Protein AF-A0A832C7V9-F1 (afdb_monomer)

Structure (mmCIF, N/CA/C/O backbone):
data_AF-A0A832C7V9-F1
#
_entry.id   AF-A0A832C7V9-F1
#
loop_
_atom_site.group_PDB
_atom_site.id
_atom_site.type_symbol
_atom_site.label_atom_id
_atom_site.label_alt_id
_atom_site.label_comp_id
_atom_site.label_asym_id
_atom_site.label_entity_id
_atom_site.label_seq_id
_atom_site.pdbx_PDB_ins_code
_atom_site.Cartn_x
_atom_site.Cartn_y
_atom_site.Cartn_z
_atom_site.occupancy
_atom_site.B_iso_or_equiv
_atom_site.auth_seq_id
_atom_site.auth_comp_id
_atom_site.auth_asym_id
_atom_site.auth_atom_id
_atom_site.pdbx_PDB_model_num
ATOM 1 N N . ALA A 1 1 ? 16.072 7.202 6.605 1.00 68.06 1 ALA A N 1
ATOM 2 C CA . ALA A 1 1 ? 15.520 7.061 5.243 1.00 68.06 1 ALA A CA 1
ATOM 3 C C . ALA A 1 1 ? 14.644 5.803 5.208 1.00 68.06 1 ALA A C 1
ATOM 5 O O . ALA A 1 1 ? 14.574 5.141 6.236 1.00 68.06 1 ALA A O 1
ATOM 6 N N . SER A 1 2 ? 13.891 5.534 4.135 1.00 90.75 2 SER A N 1
ATOM 7 C CA . SER A 1 2 ? 13.139 4.272 3.984 1.00 90.75 2 SER A CA 1
ATOM 8 C C . SER A 1 2 ? 13.985 3.232 3.247 1.00 90.75 2 SER A C 1
ATOM 10 O O . SER A 1 2 ? 14.826 3.618 2.436 1.00 90.75 2 SER A O 1
ATOM 12 N N . HIS A 1 3 ? 13.711 1.935 3.450 1.00 93.62 3 HIS A N 1
ATOM 13 C CA . HIS A 1 3 ? 14.397 0.851 2.727 1.00 93.62 3 HIS A CA 1
ATOM 14 C C . HIS A 1 3 ? 14.341 1.043 1.204 1.00 93.62 3 HIS A C 1
ATOM 16 O O . HIS A 1 3 ? 15.342 0.856 0.520 1.00 93.62 3 HIS A O 1
ATOM 22 N N . THR A 1 4 ? 13.208 1.512 0.666 1.00 94.62 4 THR A N 1
ATOM 23 C CA . THR A 1 4 ? 13.064 1.821 -0.766 1.00 94.62 4 THR A CA 1
ATOM 24 C C . THR A 1 4 ? 14.115 2.816 -1.256 1.00 94.62 4 THR A C 1
ATOM 26 O O . THR A 1 4 ? 14.729 2.597 -2.296 1.00 94.62 4 THR A O 1
ATOM 29 N N . ARG A 1 5 ? 14.341 3.909 -0.513 1.00 94.38 5 ARG A N 1
ATOM 30 C CA . ARG A 1 5 ? 15.333 4.918 -0.894 1.00 94.38 5 ARG A CA 1
ATOM 31 C C . ARG A 1 5 ? 16.747 4.349 -0.807 1.00 94.38 5 ARG A C 1
ATOM 33 O O . ARG A 1 5 ? 17.511 4.519 -1.751 1.00 94.38 5 ARG A O 1
ATOM 40 N N . ASP A 1 6 ? 17.056 3.649 0.280 1.00 93.94 6 ASP A N 1
ATOM 41 C CA . ASP A 1 6 ? 18.383 3.070 0.511 1.00 93.94 6 ASP A CA 1
ATOM 42 C C . ASP A 1 6 ? 18.737 2.029 -0.568 1.00 93.94 6 ASP A C 1
ATOM 44 O O . ASP A 1 6 ? 19.879 1.957 -1.021 1.00 93.94 6 ASP A O 1
ATOM 48 N N . ASN A 1 7 ? 17.757 1.248 -1.032 1.00 93.44 7 ASN A N 1
ATOM 49 C CA . ASN A 1 7 ? 17.944 0.266 -2.101 1.00 93.44 7 ASN A CA 1
ATOM 50 C C . ASN A 1 7 ? 18.217 0.932 -3.454 1.00 93.44 7 ASN A C 1
ATOM 52 O O . ASN A 1 7 ? 19.108 0.492 -4.183 1.00 93.44 7 ASN A O 1
ATOM 56 N N . VAL A 1 8 ? 17.506 2.018 -3.771 1.00 93.62 8 VAL A N 1
ATOM 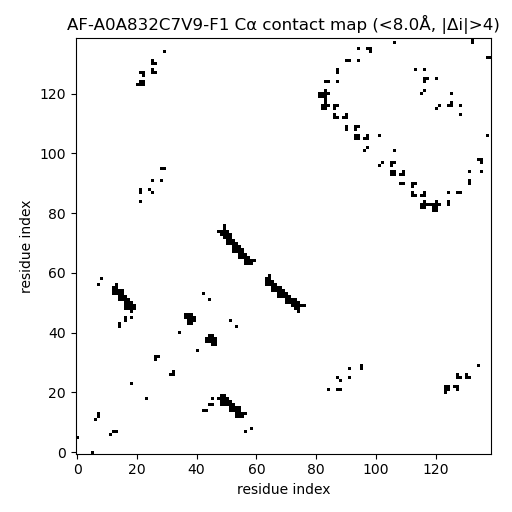57 C CA . VAL A 1 8 ? 17.756 2.811 -4.984 1.00 93.62 8 VAL A CA 1
ATOM 58 C C . VAL A 1 8 ? 19.136 3.475 -4.935 1.00 93.62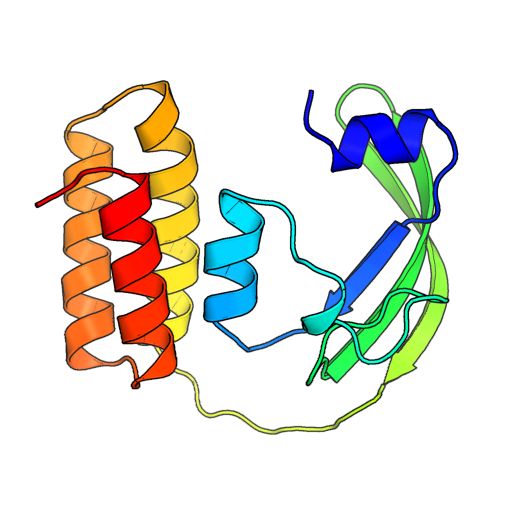 8 VAL A C 1
ATOM 60 O O . VAL A 1 8 ? 19.852 3.452 -5.932 1.00 93.62 8 VAL A O 1
ATOM 63 N N . GLU A 1 9 ? 19.556 4.016 -3.785 1.00 92.88 9 GLU A N 1
ATOM 64 C CA . GLU A 1 9 ? 20.899 4.599 -3.609 1.00 92.88 9 GLU A CA 1
ATOM 65 C C . GLU A 1 9 ? 22.020 3.568 -3.842 1.00 92.88 9 GLU A C 1
ATOM 67 O O . GLU A 1 9 ? 23.092 3.923 -4.330 1.00 92.88 9 GLU A O 1
ATOM 72 N N . LYS A 1 10 ? 21.756 2.285 -3.565 1.00 92.94 10 LYS A N 1
ATOM 73 C CA . LYS A 1 10 ? 22.670 1.159 -3.830 1.00 92.94 10 LYS A CA 1
ATOM 74 C C . LYS A 1 10 ? 22.605 0.618 -5.266 1.00 92.94 10 LYS A C 1
ATOM 76 O O . LYS A 1 10 ? 23.332 -0.319 -5.580 1.00 92.94 10 LYS A O 1
ATOM 81 N N . GLY A 1 11 ? 21.758 1.180 -6.129 1.00 86.94 11 GLY A N 1
ATOM 82 C CA . GLY A 1 11 ? 21.608 0.749 -7.522 1.00 86.94 11 GLY A CA 1
ATOM 83 C C . GLY A 1 11 ? 20.684 -0.454 -7.724 1.00 86.94 11 GLY A C 1
ATOM 84 O O . GLY A 1 11 ? 20.795 -1.135 -8.740 1.00 86.94 11 GLY A O 1
ATOM 85 N N . SER A 1 12 ? 19.782 -0.733 -6.777 1.00 86.50 12 SER A N 1
ATOM 86 C CA . SER A 1 12 ? 18.771 -1.786 -6.948 1.00 86.50 12 SER A CA 1
ATOM 87 C C . SER A 1 12 ? 17.734 -1.392 -8.002 1.00 86.50 12 SER A C 1
ATOM 89 O O . SER A 1 12 ? 17.411 -0.212 -8.160 1.00 86.50 12 SER A O 1
ATOM 91 N N . PHE A 1 13 ? 17.162 -2.391 -8.676 1.00 82.75 13 PHE A N 1
ATOM 92 C CA . PHE A 1 13 ? 16.036 -2.202 -9.590 1.00 82.75 13 PHE A CA 1
ATOM 93 C C . PHE A 1 13 ? 14.809 -1.655 -8.846 1.00 82.75 13 PHE A C 1
ATOM 95 O O . PHE A 1 13 ? 14.545 -2.026 -7.700 1.00 82.75 13 PHE A O 1
ATOM 102 N N . PHE A 1 14 ? 14.038 -0.789 -9.507 1.00 95.75 14 PHE A N 1
ATOM 103 C CA . PHE A 1 14 ? 12.774 -0.278 -8.983 1.00 95.75 14 PHE A CA 1
ATOM 104 C C . PHE A 1 14 ? 11.623 -0.780 -9.847 1.00 95.75 14 PHE A C 1
ATOM 106 O O . PHE A 1 14 ? 11.512 -0.418 -11.020 1.00 95.75 14 PHE A O 1
ATOM 113 N N . VAL A 1 15 ? 10.755 -1.600 -9.256 1.00 97.38 15 VAL A N 1
ATOM 114 C CA . VAL A 1 15 ? 9.580 -2.155 -9.930 1.00 97.38 15 VAL A CA 1
ATOM 115 C C . VAL A 1 15 ? 8.320 -1.693 -9.211 1.00 97.38 15 VAL A C 1
ATOM 117 O O . VAL A 1 15 ? 8.125 -1.977 -8.031 1.00 97.38 15 VAL A O 1
ATOM 120 N N . ALA A 1 16 ? 7.455 -0.978 -9.927 1.00 98.19 16 ALA A N 1
ATOM 121 C CA . ALA A 1 16 ? 6.119 -0.654 -9.452 1.00 98.19 16 ALA A CA 1
ATOM 122 C C . ALA A 1 16 ? 5.169 -1.800 -9.805 1.00 98.19 16 ALA A C 1
ATOM 124 O O . ALA A 1 16 ? 5.075 -2.182 -10.970 1.00 98.19 16 ALA A O 1
ATOM 125 N N . ASN A 1 17 ? 4.452 -2.312 -8.808 1.00 98.50 17 ASN A N 1
ATOM 126 C CA . ASN A 1 17 ? 3.392 -3.299 -8.980 1.00 98.50 17 ASN A CA 1
ATOM 127 C C . ASN A 1 17 ? 2.032 -2.599 -8.865 1.00 98.50 17 ASN A C 1
ATOM 129 O O . ASN A 1 17 ? 1.798 -1.838 -7.925 1.00 98.50 17 ASN A O 1
ATOM 133 N N . ILE A 1 18 ? 1.140 -2.848 -9.822 1.00 98.19 18 ILE A N 1
ATOM 134 C CA . ILE A 1 18 ? -0.226 -2.323 -9.817 1.00 98.19 18 ILE A CA 1
ATOM 135 C C . ILE A 1 18 ? -1.125 -3.378 -9.188 1.00 98.19 18 ILE A C 1
ATOM 137 O O . ILE A 1 18 ? -1.431 -4.388 -9.814 1.00 98.19 18 ILE A O 1
ATOM 141 N N . VAL A 1 19 ? -1.530 -3.148 -7.943 1.00 97.38 19 VAL A N 1
ATOM 142 C CA . VAL A 1 19 ? -2.298 -4.103 -7.134 1.00 97.38 19 VAL A CA 1
ATOM 143 C C . VAL A 1 19 ? -3.588 -3.466 -6.625 1.00 97.38 19 VAL A C 1
ATOM 145 O O . VAL A 1 19 ? -3.663 -2.251 -6.435 1.00 97.38 19 VAL A O 1
ATOM 148 N N . GLN A 1 20 ? -4.606 -4.294 -6.393 1.00 96.12 20 GLN A N 1
ATOM 149 C CA . GLN A 1 20 ? -5.885 -3.877 -5.804 1.00 96.12 20 GLN A CA 1
ATOM 150 C C . GLN A 1 20 ? -6.190 -4.570 -4.468 1.00 96.12 20 GLN A C 1
ATOM 152 O O . GLN A 1 20 ? -7.240 -4.310 -3.878 1.00 96.12 20 GLN A O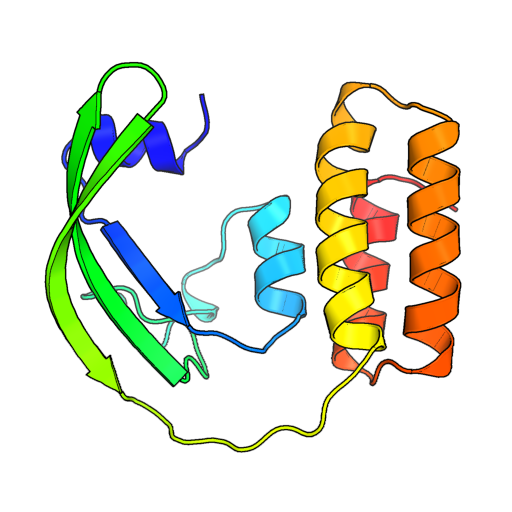 1
ATOM 157 N N . ASP A 1 21 ? -5.292 -5.435 -3.987 1.00 96.88 21 ASP A N 1
ATOM 158 C CA . ASP A 1 21 ? -5.442 -6.112 -2.701 1.00 96.88 21 ASP A CA 1
ATOM 159 C C . ASP A 1 21 ? -5.084 -5.153 -1.546 1.00 96.88 21 ASP A C 1
ATOM 161 O O . ASP A 1 21 ? -3.926 -4.731 -1.435 1.00 96.88 21 ASP A O 1
ATOM 165 N N . PRO A 1 22 ? -6.042 -4.789 -0.668 1.00 98.06 22 PRO A N 1
ATOM 166 C CA . PRO A 1 22 ? -5.772 -3.921 0.477 1.00 98.06 22 PRO A CA 1
ATOM 167 C C . PRO A 1 22 ? -4.775 -4.522 1.482 1.00 98.06 22 PRO A C 1
ATOM 169 O O . PRO A 1 22 ? -4.136 -3.760 2.210 1.00 98.06 22 PRO A O 1
ATOM 172 N N . LEU A 1 23 ? -4.613 -5.851 1.537 1.00 97.50 23 LEU A N 1
ATOM 173 C CA . LEU A 1 23 ? -3.657 -6.493 2.442 1.00 97.50 23 LEU A CA 1
ATOM 174 C C . LEU A 1 23 ? -2.215 -6.196 2.057 1.00 97.50 23 LEU A C 1
ATOM 176 O O . LEU A 1 23 ? -1.410 -5.925 2.945 1.00 97.50 23 LEU A O 1
ATOM 180 N N . ILE A 1 24 ? -1.902 -6.188 0.759 1.00 98.12 24 ILE A N 1
ATOM 181 C CA . ILE A 1 24 ? -0.559 -5.854 0.275 1.00 98.12 24 ILE A CA 1
ATOM 182 C C . ILE A 1 24 ? -0.162 -4.467 0.775 1.00 98.12 24 ILE A C 1
ATOM 184 O O . ILE A 1 24 ? 0.893 -4.325 1.386 1.00 98.12 24 ILE A O 1
ATOM 188 N N . PHE A 1 25 ? -1.043 -3.474 0.611 1.00 98.44 25 PHE A N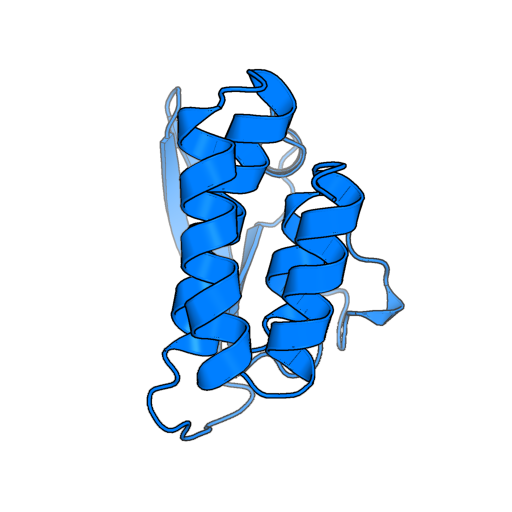 1
ATOM 189 C CA . PHE A 1 25 ? -0.803 -2.120 1.113 1.00 98.44 25 PHE A CA 1
ATOM 190 C C . PHE A 1 25 ? -0.667 -2.072 2.637 1.00 98.44 25 PHE A C 1
ATOM 192 O O . PHE A 1 25 ? 0.205 -1.370 3.147 1.00 98.44 25 PHE A O 1
ATOM 199 N N . ALA A 1 26 ? -1.528 -2.786 3.368 1.00 98.12 26 ALA A N 1
ATOM 200 C CA . ALA A 1 26 ? -1.518 -2.757 4.825 1.00 98.12 26 ALA A CA 1
ATOM 201 C C . ALA A 1 26 ? -0.250 -3.381 5.413 1.00 98.12 26 ALA A C 1
ATOM 203 O O . ALA A 1 26 ? 0.351 -2.785 6.303 1.00 98.12 26 ALA A O 1
ATOM 204 N N . ILE A 1 27 ? 0.184 -4.532 4.896 1.00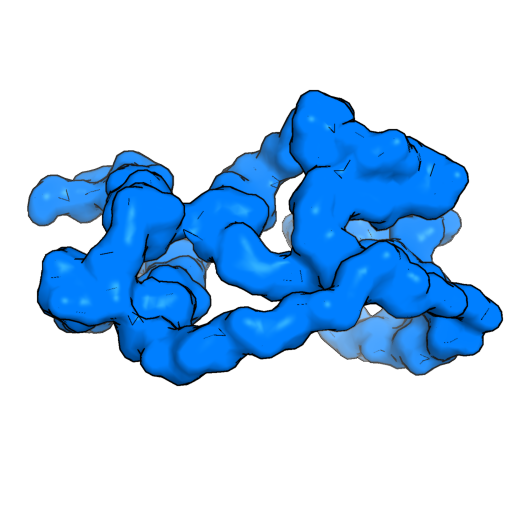 97.69 27 ILE A N 1
ATOM 205 C CA . ILE A 1 27 ? 1.410 -5.200 5.345 1.00 97.69 27 ILE A CA 1
ATOM 206 C C . ILE A 1 27 ? 2.624 -4.357 4.947 1.00 97.69 27 ILE A C 1
ATOM 208 O O . ILE A 1 27 ? 3.398 -3.960 5.817 1.00 97.69 27 ILE A O 1
ATOM 212 N N . SER A 1 28 ? 2.744 -3.985 3.666 1.00 97.50 28 SER A N 1
ATOM 213 C CA . SER A 1 28 ? 3.928 -3.283 3.149 1.00 97.50 28 SER A CA 1
ATOM 214 C C . SER A 1 28 ? 4.122 -1.874 3.723 1.00 97.50 28 SER A C 1
ATOM 216 O O . SER A 1 28 ? 5.180 -1.268 3.558 1.00 97.50 28 SER A O 1
ATOM 218 N N . ALA A 1 29 ? 3.090 -1.292 4.342 1.00 97.31 29 ALA A N 1
ATOM 219 C CA . ALA A 1 29 ? 3.189 0.002 5.012 1.00 97.31 29 ALA A CA 1
ATOM 220 C C . ALA A 1 29 ? 3.937 -0.067 6.354 1.00 97.31 29 AL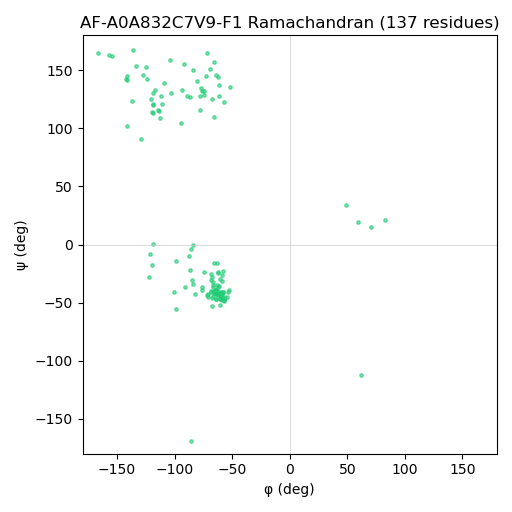A A C 1
ATOM 222 O O . ALA A 1 29 ? 4.445 0.962 6.811 1.00 97.31 29 ALA A O 1
ATOM 223 N N . PHE A 1 30 ? 3.982 -1.241 6.990 1.00 96.25 30 PHE A N 1
ATOM 224 C CA . PHE A 1 30 ? 4.571 -1.425 8.318 1.00 96.25 30 PHE A CA 1
ATOM 225 C C . PHE A 1 30 ? 5.704 -2.451 8.352 1.00 96.25 30 PHE A C 1
ATOM 227 O O . PHE A 1 30 ? 6.593 -2.297 9.187 1.00 96.25 30 PHE A O 1
ATOM 234 N N . ASP A 1 31 ? 5.695 -3.442 7.460 1.00 95.62 31 ASP A N 1
ATOM 235 C CA . ASP A 1 31 ? 6.679 -4.523 7.398 1.00 95.62 31 ASP A CA 1
ATOM 236 C C . ASP A 1 31 ? 7.119 -4.799 5.949 1.00 95.62 31 ASP A C 1
ATOM 238 O O . ASP A 1 31 ? 6.499 -4.340 4.989 1.00 95.62 31 ASP A O 1
ATOM 242 N N . ASP A 1 32 ? 8.190 -5.578 5.789 1.00 95.06 32 ASP A N 1
ATOM 243 C CA . ASP A 1 32 ? 8.626 -6.080 4.485 1.00 95.06 32 ASP A CA 1
ATOM 244 C C . ASP A 1 32 ? 7.781 -7.305 4.071 1.00 95.06 32 ASP A C 1
ATOM 246 O O . ASP A 1 32 ? 7.453 -8.161 4.895 1.00 95.06 32 ASP A O 1
ATOM 250 N N . LEU A 1 33 ? 7.428 -7.403 2.784 1.00 96.38 33 LEU A N 1
ATOM 251 C CA . LEU A 1 33 ? 6.730 -8.572 2.235 1.00 96.38 33 LEU A CA 1
ATOM 252 C C . LEU A 1 33 ? 7.705 -9.748 2.088 1.00 96.38 33 LEU A C 1
ATOM 254 O O . LEU A 1 33 ? 8.784 -9.585 1.515 1.00 96.38 33 LEU A O 1
ATOM 258 N N . GLY A 1 34 ? 7.308 -10.931 2.557 1.00 94.94 34 GLY A N 1
ATOM 259 C CA . GLY A 1 34 ? 8.052 -12.170 2.328 1.00 94.94 34 GLY A CA 1
ATOM 260 C C . GLY A 1 34 ? 7.961 -12.663 0.878 1.00 94.94 34 GLY A C 1
ATOM 261 O O . GLY A 1 34 ? 7.105 -12.224 0.105 1.00 94.94 34 GLY A O 1
ATOM 262 N N . GLU A 1 35 ? 8.841 -13.593 0.497 1.00 96.38 35 GLU A N 1
ATOM 263 C CA . GLU A 1 35 ? 8.888 -14.168 -0.859 1.00 96.38 35 GLU A CA 1
ATOM 264 C C . GLU A 1 35 ? 7.568 -14.843 -1.264 1.00 96.38 35 GLU A C 1
ATOM 266 O O . GLU A 1 35 ? 7.215 -14.881 -2.442 1.00 96.38 35 GLU A O 1
ATOM 271 N N . GLU A 1 36 ? 6.782 -15.318 -0.297 1.00 96.50 36 GLU A N 1
ATOM 272 C CA . GLU A 1 36 ? 5.478 -15.932 -0.517 1.00 96.50 36 GLU A CA 1
ATOM 273 C C . GLU A 1 36 ? 4.440 -14.986 -1.131 1.00 96.50 36 GLU A C 1
ATOM 275 O O . GLU A 1 36 ? 3.424 -15.463 -1.639 1.00 96.50 36 GLU A O 1
ATOM 280 N N . PHE A 1 37 ? 4.673 -13.673 -1.110 1.00 97.25 37 PHE A N 1
ATOM 281 C CA . PHE A 1 37 ? 3.804 -12.681 -1.745 1.00 97.25 37 PHE A CA 1
ATOM 282 C C . PHE A 1 37 ? 4.120 -12.460 -3.227 1.00 97.25 37 PHE A C 1
ATOM 284 O O . PHE A 1 37 ? 3.395 -11.719 -3.888 1.00 97.25 37 PHE A O 1
ATOM 291 N N . PHE A 1 38 ? 5.160 -13.095 -3.768 1.00 97.69 38 PHE A N 1
ATOM 292 C CA . PHE A 1 38 ? 5.623 -12.869 -5.132 1.00 97.69 38 PHE A CA 1
ATOM 293 C C . PHE A 1 38 ? 5.314 -14.066 -6.048 1.00 97.69 38 PHE A C 1
ATOM 295 O O . PHE A 1 38 ? 5.447 -15.226 -5.661 1.00 97.69 38 PHE A O 1
ATOM 302 N N . GLU A 1 39 ? 4.878 -13.780 -7.277 1.00 96.38 39 GLU A N 1
ATOM 303 C CA . GLU A 1 39 ? 4.769 -14.755 -8.380 1.00 96.38 39 GLU A CA 1
ATOM 304 C C . GLU A 1 39 ? 6.095 -14.917 -9.120 1.00 96.38 39 GLU A C 1
ATOM 306 O O . GLU A 1 39 ? 6.394 -15.986 -9.645 1.00 96.38 39 GLU A O 1
ATOM 311 N N . SER A 1 40 ? 6.889 -13.850 -9.150 1.00 96.50 40 SER A N 1
ATOM 312 C CA . SER A 1 40 ? 8.245 -13.831 -9.685 1.00 96.50 40 SER A CA 1
ATOM 313 C C . SER A 1 40 ? 9.119 -12.959 -8.796 1.00 96.50 40 SER A C 1
ATOM 315 O O . SER A 1 40 ? 8.650 -11.945 -8.280 1.00 96.50 40 SER A O 1
ATOM 317 N N . LEU A 1 41 ? 10.387 -13.335 -8.638 1.00 94.75 41 LEU A N 1
ATOM 318 C CA . LEU A 1 41 ? 11.402 -12.526 -7.956 1.00 94.75 41 LEU A CA 1
ATOM 319 C C . LEU A 1 41 ? 12.294 -11.750 -8.941 1.00 94.75 41 LEU A C 1
ATOM 321 O O . LEU A 1 41 ? 12.973 -10.815 -8.526 1.00 94.75 41 LEU A O 1
ATOM 325 N N . ASP A 1 42 ? 12.267 -12.091 -10.236 1.00 92.50 42 ASP A N 1
ATOM 326 C CA . ASP A 1 42 ? 13.023 -11.397 -11.287 1.00 92.50 42 ASP A CA 1
ATOM 327 C C . ASP A 1 42 ? 12.209 -11.274 -12.600 1.00 92.50 42 ASP A C 1
ATOM 329 O O . ASP A 1 42 ? 12.071 -12.252 -13.339 1.00 92.50 42 ASP A O 1
ATOM 333 N N . PRO A 1 43 ? 11.622 -10.097 -12.901 1.00 92.62 43 PRO A N 1
ATOM 334 C CA . PRO A 1 43 ? 11.472 -8.963 -11.989 1.00 92.62 43 PRO A CA 1
ATOM 335 C C . PRO A 1 43 ? 10.535 -9.318 -10.814 1.00 92.62 43 PRO A C 1
ATOM 337 O O . PRO A 1 43 ? 9.692 -10.206 -10.965 1.00 92.62 43 PRO A O 1
ATOM 340 N N . PRO A 1 44 ? 10.635 -8.627 -9.660 1.00 95.75 44 PRO A N 1
ATOM 341 C CA . PRO A 1 44 ? 9.738 -8.845 -8.528 1.00 95.75 44 PRO A CA 1
ATOM 342 C C . PRO A 1 44 ? 8.295 -8.447 -8.874 1.00 95.75 44 PRO A C 1
ATOM 344 O O . PRO A 1 44 ? 7.967 -7.262 -9.003 1.00 95.75 44 PRO A O 1
ATOM 347 N N . VAL A 1 45 ? 7.432 -9.454 -9.002 1.00 97.62 45 VAL A N 1
ATOM 348 C CA . VAL A 1 45 ? 6.006 -9.324 -9.322 1.00 97.62 45 VAL A CA 1
ATOM 349 C C . VAL A 1 45 ? 5.180 -9.884 -8.172 1.00 97.62 45 VAL A C 1
ATOM 351 O O . VAL A 1 45 ? 5.313 -11.058 -7.830 1.00 97.62 45 VAL A O 1
ATOM 354 N N . ILE A 1 46 ? 4.330 -9.046 -7.580 1.00 98.19 46 ILE A N 1
ATOM 355 C CA . ILE A 1 46 ? 3.438 -9.431 -6.476 1.00 98.19 46 ILE A CA 1
ATOM 356 C C . ILE A 1 46 ? 2.301 -10.311 -7.013 1.00 98.19 46 ILE A C 1
ATOM 358 O O . ILE A 1 46 ? 1.820 -10.103 -8.130 1.00 98.19 46 ILE A O 1
ATOM 362 N N . LYS A 1 47 ? 1.860 -11.282 -6.206 1.00 96.75 47 LYS A N 1
ATOM 363 C CA . LYS A 1 47 ? 0.680 -12.107 -6.484 1.00 96.75 47 LYS A CA 1
ATOM 364 C C . LYS A 1 47 ? -0.539 -11.259 -6.807 1.00 96.75 47 LYS A C 1
ATOM 366 O O . LYS A 1 47 ? -0.788 -10.246 -6.157 1.00 96.75 47 LYS A O 1
ATOM 371 N N . ASP A 1 48 ? -1.264 -11.667 -7.843 1.00 95.00 48 ASP A N 1
ATOM 372 C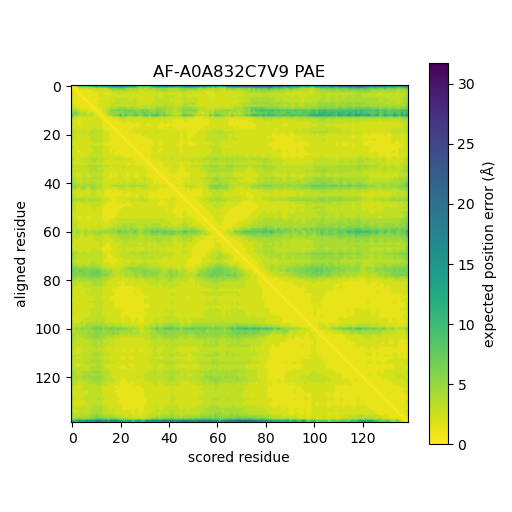 CA . ASP A 1 48 ? -2.472 -10.987 -8.322 1.00 95.00 48 ASP A CA 1
ATOM 373 C C . ASP A 1 48 ? -2.257 -9.520 -8.748 1.00 95.00 48 ASP A C 1
ATOM 375 O O . ASP A 1 48 ? -3.207 -8.745 -8.885 1.00 95.00 48 ASP A O 1
ATOM 379 N N . ALA A 1 49 ? -1.012 -9.113 -9.027 1.00 97.69 49 ALA A N 1
ATOM 380 C CA . ALA A 1 49 ? -0.755 -7.827 -9.661 1.00 97.69 49 ALA A CA 1
ATOM 381 C C . ALA A 1 49 ? -1.420 -7.767 -11.046 1.00 97.69 49 ALA A C 1
ATOM 383 O O . ALA A 1 49 ? -1.357 -8.709 -11.841 1.00 97.69 49 ALA A O 1
ATOM 384 N N . LEU A 1 50 ? -2.033 -6.626 -11.353 1.00 98.31 50 LEU A N 1
ATOM 385 C CA . LEU A 1 50 ? -2.640 -6.345 -12.654 1.00 98.31 50 LEU A CA 1
ATOM 386 C C . LEU A 1 50 ? -1.580 -6.023 -13.701 1.00 98.31 50 LEU A C 1
ATOM 388 O O . LEU A 1 50 ? -1.704 -6.391 -14.866 1.00 98.31 50 LEU A O 1
ATOM 392 N N . ALA A 1 51 ? -0.525 -5.332 -13.283 1.00 98.31 51 ALA A N 1
ATOM 393 C CA . ALA A 1 51 ? 0.590 -4.951 -14.130 1.00 98.31 51 ALA A CA 1
ATOM 394 C C . ALA A 1 51 ? 1.839 -4.697 -13.286 1.00 98.31 51 ALA A C 1
ATOM 396 O O . ALA A 1 51 ? 1.751 -4.439 -12.083 1.00 98.31 51 ALA A O 1
ATOM 397 N N . TYR A 1 52 ? 2.995 -4.691 -13.941 1.00 98.44 52 TYR A N 1
ATOM 398 C CA . TYR A 1 52 ? 4.232 -4.191 -13.355 1.00 98.44 52 TYR A CA 1
ATOM 399 C C . TYR A 1 52 ? 4.973 -3.278 -14.332 1.00 98.44 52 TYR A C 1
ATOM 401 O O . TYR A 1 52 ? 4.855 -3.419 -15.552 1.00 98.44 52 TYR A O 1
ATOM 409 N N . CYS A 1 53 ? 5.773 -2.369 -13.781 1.00 98.31 53 CYS A N 1
ATOM 410 C CA . CYS A 1 53 ? 6.631 -1.456 -14.527 1.00 98.31 53 CYS A CA 1
ATOM 411 C C . CYS A 1 53 ? 8.004 -1.378 -13.861 1.00 98.31 53 CYS A C 1
ATOM 413 O O . CYS A 1 53 ? 8.104 -1.023 -12.688 1.00 98.31 53 CYS A O 1
ATOM 415 N N . GLU A 1 54 ? 9.060 -1.667 -14.612 1.00 97.50 54 GLU A N 1
ATOM 416 C CA . GLU A 1 54 ? 10.446 -1.500 -14.188 1.00 97.50 54 GLU A CA 1
ATOM 417 C C . GLU A 1 54 ? 10.977 -0.135 -14.631 1.00 97.50 54 GLU A C 1
ATOM 419 O O . GLU A 1 54 ? 10.811 0.268 -15.788 1.00 97.50 54 GLU A O 1
ATOM 424 N N . PHE A 1 55 ? 11.634 0.570 -13.713 1.00 97.31 55 PHE A N 1
ATOM 425 C CA . PHE A 1 55 ? 12.144 1.916 -13.930 1.00 97.31 55 PHE A CA 1
ATOM 426 C C . PHE A 1 55 ? 13.643 2.008 -13.667 1.00 97.31 55 PHE A C 1
ATOM 428 O O . PHE A 1 55 ? 14.162 1.476 -12.687 1.00 97.31 55 PHE A O 1
ATOM 435 N N . GLU A 1 56 ? 14.313 2.801 -14.497 1.00 95.50 56 GLU A N 1
ATOM 436 C CA . GLU A 1 56 ? 15.564 3.439 -14.112 1.00 95.50 56 GLU A CA 1
ATOM 437 C C . GLU A 1 56 ? 15.238 4.635 -13.214 1.00 95.50 56 GLU A C 1
ATOM 439 O O . GLU A 1 56 ? 14.339 5.428 -13.520 1.00 95.50 56 GLU A O 1
ATOM 444 N N . VAL A 1 57 ? 15.971 4.766 -12.108 1.00 96.56 57 VAL A N 1
ATOM 445 C CA . VAL A 1 57 ? 15.726 5.798 -11.100 1.00 96.56 57 VAL A CA 1
ATOM 446 C C . VAL A 1 57 ? 16.929 6.714 -10.961 1.00 96.56 57 VAL A C 1
ATOM 448 O O . VAL A 1 57 ? 18.053 6.263 -10.747 1.00 96.56 57 VAL A O 1
ATOM 451 N N . LYS A 1 58 ? 16.681 8.023 -11.003 1.00 94.44 58 LYS A N 1
ATOM 452 C CA . LYS A 1 58 ? 17.673 9.053 -10.696 1.00 94.44 58 LYS A CA 1
ATOM 453 C C . LYS A 1 58 ? 17.215 9.893 -9.511 1.00 94.44 58 LYS A C 1
ATOM 455 O O . LYS A 1 58 ? 16.247 10.646 -9.601 1.00 94.44 58 LYS A O 1
ATOM 460 N N . LEU A 1 59 ? 17.931 9.798 -8.394 1.00 94.06 59 LEU A N 1
ATOM 461 C CA . LEU A 1 59 ? 17.629 10.587 -7.201 1.00 94.06 59 LEU A CA 1
ATOM 462 C C . LEU A 1 59 ? 18.093 12.043 -7.364 1.00 94.06 59 LEU A C 1
ATOM 464 O O . LEU A 1 59 ? 19.229 12.314 -7.755 1.00 94.06 59 LEU A O 1
ATOM 468 N N . LYS A 1 60 ? 17.209 12.988 -7.029 1.00 93.62 60 LYS A N 1
ATOM 469 C CA . LYS A 1 60 ? 17.460 14.435 -6.994 1.00 93.62 60 LYS A CA 1
ATOM 470 C C . LYS A 1 60 ? 17.001 15.005 -5.654 1.00 93.62 60 LYS A C 1
ATOM 472 O O . LYS A 1 60 ? 15.848 15.399 -5.478 1.00 93.62 60 LYS A O 1
ATOM 477 N N . GLY A 1 61 ? 17.915 15.037 -4.683 1.00 90.69 61 GLY A N 1
ATOM 478 C CA . GLY A 1 61 ? 17.608 15.476 -3.321 1.00 90.69 61 GLY A CA 1
ATOM 479 C C . GLY A 1 61 ? 16.558 14.572 -2.668 1.00 90.69 61 GLY A C 1
ATOM 480 O O . GLY A 1 61 ? 16.825 13.400 -2.396 1.00 90.69 61 GLY A O 1
ATOM 481 N N . LEU A 1 62 ? 15.362 15.111 -2.415 1.00 91.06 62 LEU A N 1
ATOM 482 C CA . LEU A 1 62 ? 14.227 14.365 -1.851 1.00 91.06 62 LEU A CA 1
ATOM 483 C C . LEU A 1 62 ? 13.355 13.666 -2.908 1.00 91.06 62 LEU A C 1
ATOM 485 O O . LEU A 1 62 ? 12.509 12.858 -2.538 1.00 91.06 62 LEU A O 1
ATOM 489 N N . PHE A 1 63 ? 13.563 13.952 -4.194 1.00 93.81 63 PHE A N 1
ATOM 490 C CA . PHE A 1 63 ? 12.748 13.437 -5.293 1.00 93.81 63 PHE A CA 1
ATOM 491 C C . PHE A 1 63 ? 13.458 12.315 -6.059 1.00 93.81 63 PHE A C 1
ATOM 493 O O . PHE A 1 63 ? 14.687 12.215 -6.040 1.00 93.81 63 PHE A O 1
ATOM 500 N N . ALA A 1 64 ? 12.676 11.500 -6.766 1.00 94.06 64 ALA A N 1
ATOM 501 C CA . ALA A 1 64 ? 13.152 10.479 -7.692 1.00 94.06 64 ALA A CA 1
ATOM 502 C C . ALA A 1 64 ? 12.588 10.763 -9.091 1.00 94.06 64 ALA A C 1
ATOM 504 O O . ALA A 1 64 ? 11.376 10.890 -9.255 1.00 94.06 64 ALA A O 1
ATOM 505 N N . GLU A 1 65 ? 13.459 10.874 -10.090 1.00 95.81 65 GLU A N 1
ATOM 506 C CA . GLU A 1 65 ? 13.068 10.886 -11.500 1.00 95.81 65 GLU A CA 1
ATOM 507 C C . GLU A 1 65 ? 13.038 9.449 -12.013 1.00 95.81 65 GLU A C 1
ATOM 509 O O . GLU A 1 65 ? 14.013 8.715 -11.844 1.00 95.81 65 GLU A O 1
ATOM 514 N N . LEU A 1 66 ? 11.919 9.055 -12.620 1.00 96.44 66 LEU A N 1
ATOM 515 C CA . LEU A 1 66 ? 11.680 7.694 -13.088 1.00 96.44 66 LEU A CA 1
ATOM 516 C C . LEU A 1 66 ? 11.636 7.669 -14.616 1.00 96.44 66 LEU A C 1
ATOM 518 O O . LEU A 1 66 ? 10.865 8.411 -15.228 1.00 96.44 66 LEU A O 1
ATOM 522 N N . ARG A 1 67 ? 12.423 6.783 -15.231 1.00 96.44 67 ARG A N 1
ATOM 523 C CA . ARG A 1 67 ? 12.345 6.470 -16.661 1.00 96.44 67 ARG A CA 1
ATOM 524 C C . ARG A 1 67 ? 11.886 5.028 -16.827 1.00 96.44 67 ARG A C 1
ATOM 526 O O . ARG A 1 67 ? 12.585 4.108 -16.414 1.00 96.44 67 ARG A O 1
ATOM 533 N N . LEU A 1 68 ? 10.710 4.840 -17.424 1.00 97.50 68 LEU A N 1
ATOM 534 C CA . LEU A 1 68 ? 10.165 3.511 -17.701 1.00 97.50 68 LEU A CA 1
ATOM 535 C C . LEU A 1 68 ? 11.110 2.748 -18.640 1.00 97.50 68 LEU A C 1
ATOM 537 O O . LEU A 1 68 ? 11.483 3.265 -19.695 1.00 97.50 68 LEU A O 1
ATOM 541 N N . LEU A 1 69 ? 11.491 1.534 -18.247 1.00 96.56 69 LEU A N 1
ATOM 542 C CA . LEU A 1 69 ? 12.327 0.636 -19.044 1.00 96.56 69 LEU A CA 1
ATOM 543 C C . LEU A 1 69 ? 11.474 -0.399 -19.769 1.00 96.56 69 LEU A C 1
ATOM 545 O O . LEU A 1 69 ? 11.544 -0.526 -20.989 1.00 96.56 69 LEU A O 1
ATOM 549 N N . ARG A 1 70 ? 10.663 -1.130 -19.005 1.00 96.69 70 ARG A N 1
ATOM 550 C CA . ARG A 1 70 ? 9.749 -2.159 -19.499 1.00 96.69 70 ARG A CA 1
ATOM 551 C C . ARG A 1 70 ? 8.590 -2.334 -18.528 1.00 96.69 70 ARG A C 1
ATOM 553 O O . ARG A 1 70 ? 8.678 -1.942 -17.370 1.00 96.69 70 ARG A O 1
ATOM 560 N N . GLY A 1 71 ? 7.520 -2.950 -18.995 1.00 96.94 71 GLY A N 1
ATOM 561 C CA . GLY A 1 71 ? 6.381 -3.317 -18.170 1.00 96.94 71 GLY A CA 1
ATOM 562 C C . GLY A 1 71 ? 5.487 -4.290 -18.915 1.00 96.94 71 GLY A C 1
ATOM 563 O O . GLY A 1 71 ? 5.619 -4.452 -20.129 1.00 96.94 71 GLY A O 1
ATOM 564 N N . SER A 1 72 ? 4.593 -4.937 -18.180 1.00 97.94 72 SER A N 1
ATOM 565 C CA . SER A 1 72 ? 3.592 -5.830 -18.752 1.00 97.94 72 SER A CA 1
ATOM 566 C C . SER A 1 72 ? 2.283 -5.686 -18.001 1.00 97.94 72 SER A C 1
ATOM 568 O O . SER A 1 72 ? 2.275 -5.558 -16.775 1.00 97.94 72 SER A O 1
ATOM 570 N N . ILE A 1 73 ? 1.182 -5.763 -18.744 1.00 98.19 73 ILE A N 1
ATOM 571 C CA . ILE A 1 73 ? -0.130 -6.077 -18.182 1.00 98.19 73 ILE A CA 1
ATOM 572 C C . ILE A 1 73 ? -0.141 -7.591 -17.963 1.00 98.19 73 ILE A C 1
ATOM 574 O O . ILE A 1 73 ? 0.229 -8.347 -18.861 1.00 98.19 73 ILE A O 1
ATOM 578 N N . ILE A 1 74 ? -0.474 -8.018 -16.751 1.00 97.62 74 ILE A N 1
ATOM 579 C CA . ILE A 1 74 ? -0.574 -9.430 -16.364 1.00 97.62 74 ILE A CA 1
ATOM 580 C C . ILE A 1 74 ? -2.044 -9.850 -16.362 1.00 97.62 74 ILE A C 1
ATOM 582 O O . ILE A 1 74 ? -2.377 -10.943 -16.815 1.00 97.62 74 ILE A O 1
ATOM 586 N N . ARG A 1 75 ? -2.925 -8.975 -15.858 1.00 96.50 75 ARG A N 1
ATOM 587 C CA . ARG A 1 75 ? -4.358 -9.233 -15.693 1.00 96.50 75 ARG A CA 1
ATOM 588 C C . ARG A 1 75 ? -5.157 -7.979 -16.019 1.00 96.50 75 ARG A C 1
ATOM 590 O O . ARG A 1 75 ? -4.773 -6.871 -15.649 1.00 96.50 75 ARG A O 1
ATOM 597 N N . GLU A 1 76 ? -6.293 -8.173 -16.672 1.00 96.25 76 GLU A N 1
ATOM 598 C CA . GLU A 1 76 ? -7.267 -7.121 -16.942 1.00 96.25 76 GLU A CA 1
ATOM 599 C C . GLU A 1 76 ? -8.529 -7.421 -16.140 1.00 96.25 76 GLU A C 1
ATOM 601 O O . GLU A 1 76 ? -9.257 -8.370 -16.430 1.00 96.25 76 GLU A O 1
ATOM 606 N N . GLU A 1 77 ? -8.773 -6.623 -15.105 1.00 94.19 77 GLU A N 1
ATOM 607 C CA . GLU A 1 77 ? -9.886 -6.833 -14.186 1.00 94.19 77 GLU A CA 1
ATOM 608 C C . GLU A 1 77 ? -10.725 -5.569 -14.038 1.00 94.19 77 GLU A C 1
ATOM 610 O O . GLU A 1 77 ? -10.222 -4.442 -14.050 1.00 94.19 77 GLU A O 1
ATOM 615 N N . VAL A 1 78 ? -12.030 -5.767 -13.862 1.00 93.88 78 VAL A N 1
ATOM 616 C CA . VAL A 1 78 ? -12.978 -4.694 -13.576 1.00 93.88 78 VAL A CA 1
ATOM 617 C C . VAL A 1 78 ? -13.469 -4.858 -12.149 1.00 93.88 78 VAL A C 1
ATOM 619 O O . VAL A 1 78 ? -14.090 -5.861 -11.802 1.00 93.88 78 VAL A O 1
ATOM 622 N N . ARG A 1 79 ? -13.243 -3.829 -11.334 1.00 91.12 79 ARG A N 1
ATOM 623 C CA . ARG A 1 79 ? -13.729 -3.757 -9.959 1.00 91.12 79 ARG A CA 1
ATOM 624 C C . ARG A 1 79 ? -14.696 -2.589 -9.812 1.00 91.12 79 ARG A C 1
ATOM 626 O O . ARG A 1 79 ? -14.406 -1.472 -10.236 1.00 91.12 79 ARG A O 1
ATOM 633 N N . ALA A 1 80 ? -15.843 -2.838 -9.184 1.00 96.38 80 ALA A N 1
ATOM 634 C CA . ALA A 1 80 ? -16.749 -1.765 -8.790 1.00 96.38 80 ALA A CA 1
ATOM 635 C C . ALA A 1 80 ? -16.077 -0.851 -7.754 1.00 96.38 80 ALA A C 1
ATOM 637 O O . ALA A 1 80 ? -15.321 -1.314 -6.898 1.00 96.38 80 ALA A O 1
ATOM 638 N N . VAL A 1 81 ? -16.382 0.448 -7.799 1.00 97.69 81 VAL A N 1
ATOM 639 C CA . VAL A 1 81 ? -15.845 1.409 -6.827 1.00 97.69 81 VAL A CA 1
ATOM 640 C C . VAL A 1 81 ? -16.218 0.971 -5.411 1.00 97.69 81 VAL A C 1
ATOM 642 O O . VAL A 1 81 ? -17.397 0.842 -5.081 1.00 97.69 81 VAL A O 1
ATOM 645 N N . ASN A 1 82 ? -15.207 0.779 -4.563 1.00 98.06 82 ASN A N 1
ATOM 646 C CA . ASN A 1 82 ? -15.388 0.348 -3.185 1.00 98.06 82 ASN A CA 1
ATOM 647 C C . ASN A 1 82 ? -14.835 1.405 -2.216 1.00 98.06 82 ASN A C 1
ATOM 649 O O . ASN A 1 82 ? -13.632 1.652 -2.151 1.00 98.06 82 ASN A O 1
ATOM 653 N N . ARG A 1 83 ? -15.725 2.028 -1.433 1.00 98.44 83 ARG A N 1
ATOM 654 C CA . ARG A 1 83 ? -15.339 3.041 -0.435 1.00 98.44 83 ARG A CA 1
ATOM 655 C C . ARG A 1 83 ? -14.546 2.463 0.736 1.00 98.44 83 ARG A C 1
ATOM 657 O O . ARG A 1 83 ? -13.793 3.209 1.348 1.00 98.44 83 ARG A O 1
ATOM 664 N N . GLY A 1 84 ? -14.708 1.176 1.037 1.00 98.56 84 GLY A N 1
ATOM 665 C CA . GLY A 1 84 ? -13.893 0.476 2.026 1.00 98.56 84 GLY A CA 1
ATOM 666 C C . GLY A 1 84 ? -12.431 0.413 1.593 1.00 98.56 84 GLY A C 1
ATOM 667 O O . GLY A 1 84 ? -11.567 0.810 2.363 1.00 98.56 84 GLY A O 1
ATOM 668 N N . PHE A 1 85 ? -12.152 0.036 0.341 1.00 98.56 85 PHE A N 1
ATOM 669 C CA . PHE A 1 85 ? -10.783 0.025 -0.190 1.00 98.56 85 PHE A CA 1
ATOM 670 C C . PHE A 1 85 ? -10.149 1.419 -0.122 1.00 98.56 85 PHE A C 1
ATOM 672 O O . PHE A 1 85 ? -9.057 1.583 0.413 1.00 98.56 85 PHE A O 1
ATOM 679 N N . ASN A 1 86 ? -10.873 2.447 -0.574 1.00 98.62 86 ASN A N 1
ATOM 680 C CA . ASN A 1 86 ? -10.388 3.828 -0.497 1.00 98.62 86 ASN A CA 1
ATOM 681 C C . ASN A 1 86 ? -10.104 4.257 0.955 1.00 98.62 86 ASN A C 1
ATOM 683 O O . ASN A 1 86 ? -9.099 4.909 1.222 1.00 98.62 86 ASN A O 1
ATOM 687 N N . ALA A 1 87 ? -10.966 3.868 1.899 1.00 98.69 87 ALA A N 1
ATOM 688 C CA . ALA A 1 87 ? -10.780 4.166 3.315 1.00 98.69 87 ALA A CA 1
ATOM 689 C C . ALA A 1 87 ? -9.592 3.411 3.938 1.00 98.69 87 ALA A C 1
ATOM 691 O O . ALA A 1 87 ? -8.949 3.967 4.823 1.00 98.69 87 ALA A O 1
ATOM 692 N N . VAL A 1 88 ? -9.244 2.205 3.464 1.00 98.81 88 VAL A N 1
ATOM 693 C CA . VAL A 1 88 ? -7.996 1.523 3.864 1.00 98.81 88 VAL A CA 1
ATOM 694 C C . VAL A 1 88 ? -6.782 2.366 3.474 1.00 98.81 88 VAL A C 1
ATOM 696 O O . VAL A 1 88 ? -5.901 2.590 4.303 1.00 98.81 88 VAL A O 1
ATOM 699 N N . ILE A 1 89 ? -6.746 2.884 2.242 1.00 98.75 89 ILE A N 1
ATOM 700 C CA . ILE A 1 89 ? -5.633 3.722 1.771 1.00 98.75 89 ILE A CA 1
ATOM 701 C C . ILE A 1 89 ? -5.495 4.994 2.624 1.00 98.75 89 ILE A C 1
ATOM 703 O O . ILE A 1 89 ? -4.397 5.305 3.089 1.00 98.75 89 ILE A O 1
ATOM 707 N N . GLU A 1 90 ? -6.598 5.694 2.908 1.00 98.75 90 GLU A N 1
ATOM 708 C CA . GLU A 1 90 ? -6.581 6.881 3.780 1.00 98.75 90 GLU A CA 1
ATOM 709 C C . GLU A 1 90 ? -6.169 6.545 5.223 1.00 98.75 90 GLU A C 1
ATOM 711 O O . GLU A 1 90 ? -5.339 7.241 5.824 1.00 98.75 90 GLU A O 1
ATOM 716 N N . ALA A 1 91 ? -6.679 5.438 5.772 1.00 98.62 91 ALA A N 1
ATOM 717 C CA . ALA A 1 91 ? -6.306 4.966 7.099 1.00 98.62 91 ALA A CA 1
ATOM 718 C C . ALA A 1 91 ? -4.796 4.710 7.197 1.00 98.62 91 ALA A C 1
ATOM 720 O O . ALA A 1 91 ? -4.186 5.120 8.183 1.00 98.62 91 ALA A O 1
ATOM 721 N N . LEU A 1 92 ? -4.163 4.125 6.174 1.00 98.75 92 LEU A N 1
ATOM 722 C CA . LEU A 1 92 ? -2.713 3.893 6.141 1.00 98.75 92 LEU A CA 1
ATOM 723 C C . LEU A 1 92 ? -1.903 5.195 6.132 1.00 98.75 92 LEU A C 1
ATOM 725 O O . LEU A 1 92 ? -0.888 5.302 6.831 1.00 98.75 92 LEU A O 1
ATOM 729 N N . VAL A 1 93 ? -2.360 6.224 5.412 1.00 98.50 93 VAL A N 1
ATOM 730 C CA . VAL A 1 93 ? -1.721 7.553 5.429 1.00 98.50 93 VAL A CA 1
ATOM 731 C C . VAL A 1 93 ? -1.746 8.151 6.837 1.00 98.50 93 VAL A C 1
ATOM 733 O O . VAL A 1 93 ? -0.758 8.734 7.295 1.00 98.50 93 VAL A O 1
ATOM 736 N N . HIS A 1 94 ? -2.867 8.022 7.546 1.00 98.44 94 HIS A N 1
ATOM 737 C CA . HIS A 1 94 ? -2.987 8.505 8.920 1.00 98.44 94 HIS A CA 1
ATOM 738 C C . HIS A 1 94 ? -2.198 7.642 9.905 1.00 98.44 94 HIS A C 1
ATOM 740 O O . HIS A 1 94 ? -1.473 8.185 10.739 1.00 98.44 94 HIS A O 1
ATOM 746 N N . ALA A 1 95 ? -2.265 6.321 9.767 1.00 98.31 95 ALA A N 1
ATOM 747 C CA . ALA A 1 95 ? -1.628 5.352 10.645 1.00 98.31 95 ALA A CA 1
ATOM 748 C C . ALA A 1 95 ? -0.097 5.440 10.606 1.00 98.31 95 ALA A C 1
ATOM 750 O O . ALA A 1 95 ? 0.534 5.560 11.655 1.00 98.31 95 ALA A O 1
ATOM 751 N N . THR A 1 96 ? 0.513 5.498 9.419 1.00 97.56 96 THR A N 1
ATOM 752 C CA . THR A 1 96 ? 1.979 5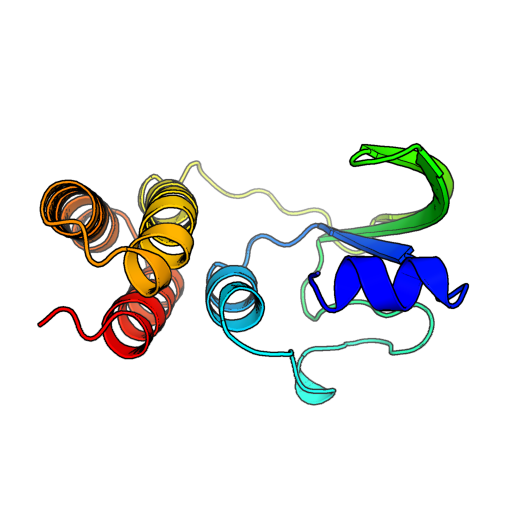.633 9.267 1.00 97.56 96 THR A CA 1
ATOM 753 C C . THR A 1 96 ? 2.530 6.942 9.850 1.00 97.56 96 THR A C 1
ATOM 755 O O . THR A 1 96 ? 3.695 7.016 10.255 1.00 97.56 96 THR A O 1
ATOM 758 N N . ARG A 1 97 ? 1.699 7.989 9.950 1.00 97.38 97 ARG A N 1
ATOM 759 C CA . ARG A 1 97 ? 2.025 9.231 10.673 1.00 97.38 97 ARG A CA 1
ATOM 760 C C . ARG A 1 97 ? 1.769 9.098 12.173 1.00 97.38 97 ARG A C 1
ATOM 762 O O . ARG A 1 97 ? 2.601 9.534 12.968 1.00 97.38 97 ARG A O 1
ATOM 769 N N . PHE A 1 98 ? 0.656 8.476 12.553 1.00 98.06 98 PHE A N 1
ATOM 770 C CA . PHE A 1 98 ? 0.257 8.269 13.943 1.00 98.06 98 PHE A CA 1
ATOM 771 C C . PHE A 1 98 ? 1.292 7.460 14.723 1.00 98.06 98 PHE A C 1
ATOM 773 O O . PHE A 1 98 ? 1.646 7.852 15.832 1.00 98.06 98 PHE A O 1
ATOM 780 N N . VAL A 1 99 ? 1.859 6.399 14.139 1.00 96.56 99 VAL A N 1
ATOM 781 C CA . VAL A 1 99 ? 2.901 5.596 14.808 1.00 96.56 99 VAL A CA 1
ATOM 782 C C . VAL A 1 99 ? 4.130 6.423 15.211 1.00 96.56 99 VAL A C 1
ATOM 784 O O . VAL A 1 99 ? 4.823 6.054 16.154 1.00 96.56 99 VAL A O 1
ATOM 787 N N . LYS A 1 100 ? 4.374 7.568 14.554 1.00 93.81 100 LYS A N 1
ATOM 788 C CA . LYS A 1 100 ? 5.496 8.470 14.859 1.00 93.81 100 LYS A CA 1
ATOM 789 C C . LYS A 1 100 ? 5.159 9.548 15.884 1.00 93.81 100 LYS A C 1
ATOM 791 O O . LYS A 1 100 ? 6.031 9.925 16.657 1.00 93.81 100 LYS A O 1
ATOM 796 N N . ASN A 1 101 ? 3.941 10.091 15.862 1.00 94.19 101 ASN A N 1
ATOM 797 C CA . ASN A 1 101 ? 3.598 11.295 16.632 1.00 94.19 101 ASN A CA 1
ATOM 798 C C . ASN A 1 101 ? 2.453 11.118 17.641 1.00 94.19 101 ASN A C 1
ATOM 800 O O . ASN A 1 101 ? 2.194 12.040 18.409 1.00 94.19 101 ASN A O 1
ATOM 804 N N . ARG A 1 102 ? 1.762 9.970 17.627 1.00 95.38 102 ARG A N 1
ATOM 805 C CA . ARG A 1 102 ? 0.651 9.604 18.522 1.00 95.38 102 ARG A CA 1
ATOM 806 C C . ARG A 1 102 ? -0.435 10.680 18.658 1.00 95.38 102 ARG A C 1
ATOM 808 O O . ARG A 1 102 ? -1.027 10.850 19.717 1.00 95.38 102 ARG A O 1
ATOM 815 N N . SER A 1 103 ? -0.702 11.421 17.582 1.00 97.31 103 SER A N 1
ATOM 816 C CA . SER A 1 103 ? -1.687 12.507 17.589 1.00 97.31 103 SER A CA 1
ATOM 817 C C . SER A 1 103 ? -3.125 11.980 17.755 1.00 97.31 103 SER A C 1
ATOM 819 O O . SER A 1 103 ? -3.571 11.214 16.896 1.00 97.31 103 SER A O 1
ATOM 821 N N . PRO A 1 104 ? -3.903 12.455 18.751 1.00 96.81 104 PRO A N 1
ATOM 822 C CA . PRO A 1 104 ? -5.312 12.074 18.909 1.00 96.81 104 PRO A CA 1
ATOM 823 C C . PRO A 1 104 ? -6.175 12.418 17.687 1.00 96.81 104 PRO A C 1
ATOM 825 O O . PRO A 1 104 ? -7.106 11.696 17.347 1.00 96.81 104 PRO A O 1
ATOM 828 N N . ALA A 1 105 ? -5.834 13.496 16.974 1.00 97.75 105 ALA A N 1
ATOM 829 C CA . ALA A 1 105 ? -6.525 13.873 15.745 1.00 97.75 105 ALA A CA 1
ATOM 830 C C . ALA A 1 105 ? -6.304 12.854 14.615 1.00 97.75 105 ALA A C 1
ATOM 832 O O . ALA A 1 105 ? -7.187 12.667 13.784 1.00 97.75 105 ALA A O 1
ATOM 833 N N . LEU A 1 106 ? -5.139 12.196 14.561 1.00 98.06 106 LEU A N 1
ATOM 834 C CA . LEU A 1 106 ? -4.894 11.120 13.597 1.00 98.06 106 LEU A CA 1
ATOM 835 C C . LEU A 1 106 ? -5.594 9.829 14.014 1.00 98.06 106 LEU A C 1
ATOM 837 O O . LEU A 1 106 ? -6.150 9.164 13.148 1.00 98.06 106 LEU A O 1
ATOM 841 N N . GLU A 1 107 ? -5.618 9.506 15.309 1.00 98.19 107 GLU A N 1
ATOM 842 C CA . GLU A 1 107 ? -6.399 8.373 15.816 1.00 98.19 107 GLU A CA 1
ATOM 843 C C . GLU A 1 107 ? -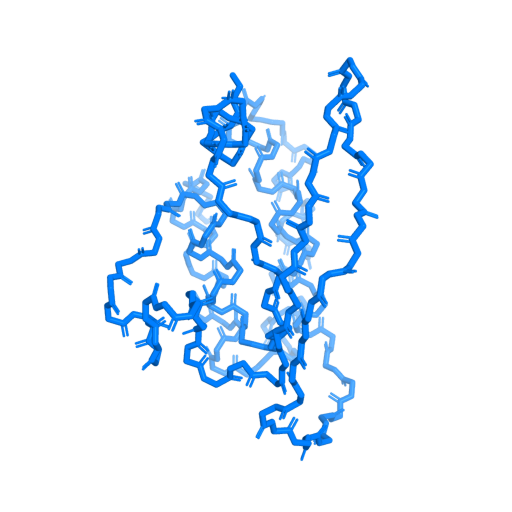7.879 8.509 15.446 1.00 98.19 107 GLU A C 1
ATOM 845 O O . GLU A 1 107 ? -8.451 7.572 14.892 1.00 98.19 107 GLU A O 1
ATOM 850 N N . GLN A 1 108 ? -8.480 9.684 15.662 1.00 98.25 108 GLN A N 1
ATOM 851 C CA . GLN A 1 108 ? -9.875 9.910 15.285 1.00 98.25 108 GLN A CA 1
ATOM 852 C C . GLN A 1 108 ? -10.097 9.679 13.786 1.00 98.25 108 GLN A C 1
ATOM 854 O O . GLN A 1 108 ? -11.019 8.965 13.413 1.00 98.25 108 GLN A O 1
ATOM 859 N N . LYS A 1 109 ? -9.210 10.183 12.920 1.00 98.44 109 LYS A N 1
ATOM 860 C CA . LYS A 1 109 ? -9.327 9.952 11.472 1.00 98.44 109 LYS A CA 1
ATOM 861 C C . LYS A 1 109 ? -9.212 8.476 11.082 1.00 98.44 109 LYS A C 1
ATOM 863 O O . LYS A 1 109 ? -9.867 8.044 10.137 1.00 98.44 109 LYS A O 1
ATOM 868 N N . ILE A 1 110 ? -8.388 7.700 11.788 1.00 98.50 110 ILE A N 1
ATOM 869 C CA . ILE A 1 110 ? -8.291 6.246 11.586 1.00 98.50 110 ILE A CA 1
ATOM 870 C C . ILE A 1 110 ? -9.616 5.576 11.981 1.00 98.50 110 ILE A C 1
ATOM 872 O O . ILE A 1 110 ? -10.109 4.725 11.243 1.00 98.50 110 ILE A O 1
ATOM 876 N N . ARG A 1 111 ? -10.234 6.000 13.092 1.00 98.25 111 ARG A N 1
ATOM 877 C CA . ARG A 1 111 ? -11.555 5.516 13.531 1.00 98.25 111 ARG A CA 1
ATOM 878 C C . ARG A 1 111 ? -12.672 5.898 12.554 1.00 98.25 111 ARG A C 1
ATOM 880 O O . ARG A 1 111 ? -13.518 5.064 12.249 1.00 98.25 111 ARG A O 1
ATOM 887 N N . ASP A 1 112 ? -12.631 7.099 11.986 1.00 98.31 112 ASP A N 1
ATOM 888 C CA . ASP A 1 112 ? -13.591 7.519 10.959 1.00 98.31 112 ASP A CA 1
ATOM 889 C C . ASP A 1 112 ? -13.477 6.631 9.700 1.00 98.31 112 ASP A C 1
ATOM 891 O O . ASP A 1 112 ? -14.483 6.224 9.115 1.00 98.31 112 ASP A O 1
ATOM 895 N N . CYS A 1 113 ? -12.249 6.269 9.301 1.00 98.56 113 CYS A N 1
ATOM 896 C CA . CYS A 1 113 ? -12.020 5.322 8.206 1.00 98.56 113 CYS A CA 1
ATOM 897 C C . CYS A 1 113 ? -12.523 3.913 8.552 1.00 98.56 113 CYS A C 1
ATOM 899 O O . CYS A 1 113 ? -13.138 3.269 7.700 1.00 98.56 113 CYS A O 1
ATOM 901 N N . TYR A 1 114 ? -12.319 3.453 9.793 1.00 98.19 114 TYR A N 1
ATOM 902 C CA . TYR A 1 114 ? -12.830 2.165 10.275 1.00 98.19 114 TYR A CA 1
ATOM 903 C C . TYR A 1 114 ? -14.344 2.044 10.071 1.00 98.19 114 TYR A C 1
ATOM 905 O O . TYR A 1 114 ? -14.806 1.040 9.534 1.00 98.19 114 TYR A O 1
ATOM 913 N N . GLU A 1 115 ? -15.127 3.077 10.398 1.00 98.25 115 GLU A N 1
ATOM 914 C CA . GLU A 1 115 ? -16.580 3.037 10.189 1.00 98.25 115 GLU A CA 1
ATOM 915 C C . GLU A 1 115 ? -16.978 2.868 8.715 1.00 98.25 115 GLU A C 1
ATOM 917 O O . GLU A 1 115 ? -17.984 2.223 8.404 1.00 98.25 115 GLU A O 1
ATOM 922 N N . ILE A 1 116 ? -16.212 3.463 7.796 1.00 98.69 116 ILE A N 1
ATOM 923 C CA . ILE A 1 116 ? -16.446 3.327 6.355 1.00 98.69 116 ILE A CA 1
ATOM 924 C C . ILE A 1 116 ? -16.085 1.914 5.898 1.00 98.69 116 ILE A C 1
ATOM 926 O O . ILE A 1 116 ? -16.860 1.306 5.157 1.00 98.69 116 ILE A O 1
ATOM 930 N N . ILE A 1 117 ? -14.942 1.391 6.344 1.00 98.56 117 ILE A N 1
ATOM 931 C CA . ILE A 1 117 ? -14.481 0.034 6.026 1.00 98.56 117 ILE A CA 1
ATOM 932 C C . ILE A 1 117 ? -15.481 -0.997 6.539 1.00 98.56 117 ILE A C 1
ATOM 934 O O . ILE A 1 117 ? -15.835 -1.913 5.806 1.00 98.56 117 ILE A O 1
ATOM 938 N N . GLU A 1 118 ? -16.018 -0.811 7.741 1.00 98.25 118 GLU A N 1
ATOM 939 C CA . GLU A 1 118 ? -16.944 -1.777 8.322 1.00 98.25 118 GLU A CA 1
ATOM 940 C C . GLU A 1 118 ? -18.272 -1.854 7.557 1.00 98.25 118 GLU A C 1
ATOM 942 O O . GLU A 1 118 ? -18.844 -2.935 7.400 1.00 98.25 118 GLU A O 1
ATOM 947 N N . LYS A 1 119 ? -18.734 -0.715 7.022 1.00 98.38 119 LYS A N 1
ATOM 948 C CA . LYS A 1 119 ? -19.979 -0.612 6.244 1.00 98.38 119 LYS A CA 1
ATOM 949 C C . LYS A 1 119 ? -19.812 -0.972 4.764 1.00 98.38 119 LYS A C 1
ATOM 951 O O . LYS A 1 119 ? -20.764 -1.450 4.156 1.00 98.38 119 LYS A O 1
ATOM 956 N N . CYS A 1 120 ? -18.659 -0.672 4.163 1.00 98.31 120 CYS A N 1
ATOM 957 C CA . CYS A 1 120 ? -18.470 -0.711 2.703 1.00 98.31 120 CYS A CA 1
ATOM 958 C C . CYS A 1 120 ? -17.390 -1.699 2.232 1.00 98.31 120 CYS A C 1
ATOM 960 O O . CYS A 1 120 ? -17.323 -1.996 1.038 1.00 98.31 120 CYS A O 1
ATOM 962 N N . GLY A 1 121 ? -16.507 -2.139 3.125 1.00 97.56 121 GLY A N 1
ATOM 963 C CA . GLY A 1 121 ? -15.407 -3.053 2.832 1.00 97.56 121 GLY A CA 1
ATOM 964 C C . GLY A 1 121 ? -15.843 -4.515 2.865 1.00 97.56 121 GLY A C 1
ATOM 965 O O . GLY A 1 121 ? -16.764 -4.889 3.594 1.00 97.56 121 GLY A O 1
ATOM 966 N N . GLY A 1 122 ? -15.170 -5.340 2.065 1.00 97.50 122 GLY A N 1
ATOM 967 C CA . GLY A 1 122 ? -15.289 -6.789 2.149 1.00 97.50 122 GLY A CA 1
ATOM 968 C C . GLY A 1 122 ? -14.343 -7.370 3.199 1.00 97.50 122 GLY A C 1
ATOM 969 O O . GLY A 1 122 ? -13.702 -6.653 3.968 1.00 97.50 122 GLY A O 1
ATOM 970 N N . GLU A 1 123 ? -14.218 -8.696 3.194 1.00 98.06 123 GLU A N 1
ATOM 971 C CA . GLU A 1 123 ? -13.330 -9.435 4.101 1.00 98.06 123 GLU A CA 1
ATOM 972 C C . GLU A 1 123 ? -11.878 -8.934 4.055 1.00 98.06 123 GLU A C 1
ATOM 974 O O . GLU A 1 123 ? -11.233 -8.794 5.092 1.00 98.06 123 GLU A O 1
ATOM 979 N N . MET A 1 124 ? -11.364 -8.624 2.862 1.00 97.75 124 MET A N 1
ATOM 980 C CA . MET A 1 124 ? -9.970 -8.204 2.685 1.00 97.75 124 MET A CA 1
ATOM 981 C C . MET A 1 124 ? -9.718 -6.807 3.256 1.00 97.75 124 MET A C 1
ATOM 983 O O . MET A 1 124 ? -8.732 -6.608 3.963 1.00 97.75 124 MET A O 1
ATOM 987 N N . GLU A 1 125 ? -10.623 -5.848 3.034 1.00 98.62 125 GLU A N 1
ATOM 988 C CA . GLU A 1 125 ? -10.511 -4.517 3.641 1.00 98.62 125 GLU A CA 1
ATOM 989 C C . GLU A 1 125 ? -10.623 -4.573 5.169 1.00 98.62 125 GLU A C 1
ATOM 991 O O . GLU A 1 125 ? -9.880 -3.884 5.867 1.00 98.62 125 GLU A O 1
ATOM 996 N N . LYS A 1 126 ? -11.515 -5.417 5.703 1.00 98.62 126 LYS A N 1
ATOM 997 C CA . LYS A 1 126 ? -11.664 -5.597 7.154 1.00 98.62 126 LYS A CA 1
ATOM 998 C C . LYS A 1 126 ? -10.410 -6.205 7.780 1.00 98.62 126 LYS A C 1
ATOM 1000 O O . LYS A 1 126 ? -9.954 -5.723 8.814 1.00 98.62 126 LYS A O 1
ATOM 1005 N N . LYS A 1 127 ? -9.796 -7.198 7.132 1.00 98.50 127 LYS A N 1
ATOM 1006 C CA . LYS A 1 127 ? -8.498 -7.753 7.556 1.00 98.50 127 LYS A CA 1
ATOM 1007 C C . LYS A 1 127 ? -7.371 -6.722 7.465 1.00 98.50 127 LYS A C 1
ATOM 1009 O O . LYS A 1 127 ? -6.582 -6.605 8.397 1.00 98.50 127 LYS A O 1
ATOM 1014 N N . ALA A 1 128 ? -7.322 -5.922 6.398 1.00 98.56 128 ALA A N 1
ATOM 1015 C CA . ALA A 1 128 ? -6.358 -4.826 6.282 1.00 98.56 128 ALA A CA 1
ATOM 1016 C C . ALA A 1 128 ? -6.508 -3.830 7.442 1.00 98.56 128 ALA A C 1
ATOM 1018 O O . ALA A 1 128 ? -5.522 -3.396 8.034 1.00 98.56 128 ALA A O 1
ATOM 1019 N N . MET A 1 129 ? -7.747 -3.525 7.826 1.00 98.31 129 MET A N 1
ATOM 1020 C CA . MET A 1 129 ? -8.027 -2.662 8.965 1.00 98.31 129 MET A CA 1
ATOM 1021 C C . MET A 1 129 ? -7.597 -3.278 10.302 1.00 98.31 129 MET A C 1
ATOM 1023 O O . MET A 1 129 ? -7.076 -2.561 11.151 1.00 98.31 129 MET A O 1
ATOM 1027 N N . GLN A 1 130 ? -7.738 -4.594 10.488 1.00 98.25 130 GLN A N 1
ATOM 1028 C CA . GLN A 1 130 ? -7.212 -5.282 11.675 1.00 98.25 130 GLN A CA 1
ATOM 1029 C C . GLN A 1 130 ? -5.691 -5.112 11.797 1.00 98.25 130 GLN A C 1
ATOM 1031 O O . GLN A 1 130 ? -5.215 -4.752 12.871 1.00 98.25 130 GLN A O 1
ATOM 1036 N N . ILE A 1 131 ? -4.950 -5.263 10.693 1.00 98.25 131 ILE A N 1
ATOM 1037 C CA . ILE A 1 131 ? -3.496 -5.025 10.656 1.00 98.25 131 ILE A CA 1
ATOM 1038 C C . ILE A 1 131 ? -3.180 -3.575 11.048 1.00 98.25 131 ILE A C 1
ATOM 1040 O O . ILE A 1 131 ? -2.293 -3.326 11.863 1.00 98.25 131 ILE A O 1
ATOM 1044 N N . ILE A 1 132 ? -3.931 -2.602 10.519 1.00 98.31 132 ILE A N 1
ATOM 1045 C CA . ILE A 1 132 ? -3.755 -1.183 10.864 1.00 98.31 132 ILE A CA 1
ATOM 1046 C C . ILE A 1 132 ? -3.974 -0.951 12.364 1.00 98.31 132 ILE A C 1
ATOM 1048 O O . ILE A 1 132 ? -3.162 -0.280 13.005 1.00 98.31 132 ILE A O 1
ATOM 1052 N N . MET A 1 133 ? -5.044 -1.498 12.943 1.00 97.75 133 MET A N 1
ATOM 1053 C CA . MET A 1 133 ? -5.343 -1.362 14.374 1.00 97.75 133 MET A CA 1
ATOM 1054 C C . MET A 1 133 ? -4.254 -2.008 15.236 1.00 97.75 133 MET A C 1
ATOM 1056 O O . MET A 1 133 ? -3.781 -1.388 16.188 1.00 97.75 133 MET A O 1
ATOM 1060 N N . GLU A 1 134 ? -3.779 -3.196 14.856 1.00 97.62 134 GLU A N 1
ATOM 1061 C CA . GLU A 1 134 ? -2.686 -3.891 15.541 1.00 97.62 134 GLU A CA 1
ATOM 1062 C C . GLU A 1 134 ? -1.395 -3.060 15.529 1.00 97.62 134 GLU A C 1
ATOM 1064 O O . GLU A 1 134 ? -0.828 -2.766 16.583 1.00 97.62 134 GLU A O 1
ATOM 1069 N N . LYS A 1 135 ? -0.961 -2.604 14.348 1.00 97.38 135 LYS A N 1
ATOM 1070 C CA . LYS A 1 135 ? 0.282 -1.833 14.181 1.00 97.38 135 LYS A CA 1
ATOM 1071 C C . LYS A 1 135 ? 0.221 -0.451 14.825 1.00 97.38 135 LYS A C 1
ATOM 1073 O O . LYS A 1 135 ? 1.245 0.092 15.246 1.00 97.38 135 LYS A O 1
ATOM 1078 N N . THR A 1 136 ? -0.969 0.132 14.929 1.00 96.69 136 THR A N 1
ATOM 1079 C CA . THR A 1 136 ? -1.165 1.414 15.614 1.00 96.69 136 THR A CA 1
ATOM 1080 C C . THR A 1 136 ? -1.389 1.255 17.117 1.00 96.69 136 THR A C 1
ATOM 1082 O O . THR A 1 136 ? -1.115 2.203 17.854 1.00 96.69 136 THR A O 1
ATOM 1085 N N . GLY A 1 137 ? -1.817 0.088 17.603 1.00 95.88 137 GLY A N 1
ATOM 1086 C CA . GLY A 1 137 ? -2.193 -0.139 19.001 1.00 95.88 137 GLY A CA 1
ATOM 1087 C C . GLY A 1 137 ? -3.500 0.552 19.409 1.00 95.88 137 GLY A C 1
ATOM 1088 O O . GLY A 1 137 ? -3.760 0.706 20.605 1.00 95.88 137 GLY A O 1
ATOM 1089 N N . ILE A 1 138 ? -4.298 1.000 18.436 1.00 93.38 138 ILE A N 1
ATOM 1090 C CA . ILE A 1 138 ? -5.615 1.598 18.665 1.00 93.38 138 ILE A CA 1
ATOM 1091 C C . ILE A 1 138 ? -6.581 0.458 19.016 1.00 93.38 138 ILE A C 1
ATOM 1093 O O . ILE A 1 138 ? -6.638 -0.547 18.311 1.00 93.38 138 ILE A O 1
ATOM 1097 N N . ARG A 1 139 ? -7.310 0.611 20.126 1.00 77.69 139 ARG A N 1
ATOM 1098 C CA . ARG A 1 139 ? -8.323 -0.349 20.596 1.00 77.69 139 ARG A CA 1
ATOM 1099 C C . ARG A 1 139 ? -9.721 0.042 20.152 1.00 77.69 139 ARG A C 1
ATOM 1101 O O . ARG A 1 139 ? -10.004 1.265 20.130 1.00 77.69 139 ARG A O 1
#

Nearest PDB structures (foldseek):
  2iml-assembly2_B  TM=9.788E-01  e=7.128E-15  Archaeoglobus fulgidus
  2nr4-assembly1_A  TM=9.210E-01  e=1.977E-11  Methanosarcina mazei
  2nr4-assembly1_B  TM=8.395E-01  e=8.987E-10  Methanosarcina mazei
  3b5m-assembly2_C  TM=8.183E-01  e=8.166E-07  Rhodopirellula baltica SH 1
  2ptf-assembly1_B  TM=5.104E-01  e=2.492E-06  Methanothermobacter thermautotrophicus str. Delta H

Radius of gyration: 16.42 Å; Cα contacts (8 Å, |Δi|>4): 191; chains: 1; bounding box: 43×31×40 Å

Solvent-accessible surface area (backbone atoms only — not comparable to full-atom values): 8091 Å² total; per-residue (Å²): 137,53,72,71,57,57,41,50,76,72,68,48,88,44,62,51,67,42,67,85,59,47,44,61,56,46,47,56,70,78,44,85,81,60,76,89,51,41,77,35,80,83,70,68,35,50,60,86,33,29,27,39,39,36,36,50,78,47,80,55,91,95,46,72,48,77,44,83,73,51,67,48,80,72,49,90,82,89,76,80,93,46,63,4,52,55,24,50,58,53,26,49,62,33,43,69,49,27,72,76,67,69,41,67,73,34,52,50,51,35,52,57,22,47,59,41,18,71,76,52,28,56,74,55,33,47,52,21,48,50,52,49,31,62,76,58,68,61,130

pLDDT: mean 96.17, std 3.84, range [68.06, 98.81]

Foldseek 3Di:
DDPVVVCVVVVHKDKDFADQQLQVVLCVLQHDDDPVQAPDVVVGYGPPTQKMWIWDWDDDPPDIDTDTDDMDGPHDDDDDDFLLSVLSVVLSVLLSVCLPPVDPVSVVSNVVSQVSNVVGNDPRSNVSNVSSCVSSVPD

Secondary structure (DSSP, 8-state):
--HHHHHHHTT--EEEEE---HHHHHHHTTSPPPGGGEEEETTEEETT-SEEEEEEEEEETTEEEEEEEEEEE---------HHHHHHHHHHHHHHHHHHH--HHHHHHHHHHHHHHHHH--HHHHHHHHHHHHHHT--

Sequence (139 aa):
ASHTRDNVEKGSFFVANIVQDPLIFAISAFDDLGEEFFESLDPPVIKDALAYCEFEVKLKGLFAELRLLRGSIIREEVRAVNRGFNAVIEALVHATRFVKNRSPALEQKIRDCYEIIEKCGGEMEKKAMQIIMEKTGIR

Mean predicted aligned error: 2.95 Å